Protein AF-A0A9E4ES21-F1 (afdb_monomer)

Nearest PDB structures (foldseek):
  3gfg-assembly5_J  TM=6.435E-01  e=2.855E-01  Bacillus subtilis subsp. subtilis str. 168
  3gfg-assembly6_L  TM=6.414E-01  e=4.545E-01  Bacillus subtilis subsp. subtilis str. 168
  3gfg-assembly5_I  TM=6.340E-01  e=5.547E-01  Bacillus subtilis subsp. subtilis str. 168
  5tg8-assembly1_B  TM=2.993E-01  e=7.398E+00  Influenza A virus (A/shearWater/Australia/2576/1979(H15N9))

Structure (mmCIF, N/CA/C/O backbone):
data_AF-A0A9E4ES21-F1
#
_entry.id   AF-A0A9E4ES21-F1
#
loop_
_atom_site.group_PDB
_atom_site.id
_atom_site.type_symbol
_atom_site.label_atom_id
_atom_site.label_alt_id
_atom_site.label_comp_id
_atom_site.label_asym_id
_atom_site.label_entity_id
_atom_site.label_seq_id
_atom_site.pdbx_PDB_ins_code
_atom_site.Cartn_x
_atom_site.Cartn_y
_atom_site.Cartn_z
_atom_site.occupancy
_atom_site.B_iso_or_equiv
_atom_site.auth_seq_id
_atom_site.auth_comp_id
_atom_site.auth_asym_id
_atom_site.auth_atom_id
_atom_site.pdbx_PDB_model_num
ATOM 1 N N . MET A 1 1 ? 42.440 2.196 4.497 1.00 38.84 1 MET A N 1
ATOM 2 C CA . MET A 1 1 ? 41.849 2.613 5.786 1.00 38.84 1 MET A CA 1
ATOM 3 C C . MET A 1 1 ? 41.129 3.927 5.515 1.00 38.84 1 MET A C 1
ATOM 5 O O . MET A 1 1 ? 41.835 4.872 5.186 1.00 38.84 1 MET A O 1
ATOM 9 N N . PRO A 1 2 ? 39.786 4.004 5.507 1.00 45.34 2 PRO A N 1
ATOM 10 C CA . PRO A 1 2 ? 39.113 5.289 5.353 1.00 45.34 2 PRO A CA 1
ATOM 11 C C . PRO A 1 2 ? 39.255 6.084 6.659 1.00 45.34 2 PRO A C 1
ATOM 13 O O . PRO A 1 2 ? 39.012 5.547 7.740 1.00 45.34 2 PRO A O 1
ATOM 16 N N . ASN A 1 3 ? 39.725 7.328 6.546 1.00 43.00 3 ASN A N 1
ATOM 17 C CA . ASN A 1 3 ? 39.918 8.254 7.660 1.00 43.00 3 ASN A CA 1
ATOM 18 C C . ASN A 1 3 ? 38.571 8.635 8.285 1.00 43.00 3 ASN A C 1
ATOM 20 O O . ASN A 1 3 ? 37.602 8.884 7.575 1.00 43.00 3 ASN A O 1
ATOM 24 N N . ALA A 1 4 ? 38.544 8.744 9.613 1.00 54.47 4 ALA A N 1
ATOM 25 C CA . ALA A 1 4 ? 37.366 9.116 10.399 1.00 54.47 4 ALA A CA 1
ATOM 26 C C . ALA A 1 4 ? 36.898 10.580 10.204 1.00 54.47 4 ALA A C 1
ATOM 28 O O . ALA A 1 4 ? 35.892 10.965 10.793 1.00 54.47 4 ALA A O 1
ATOM 29 N N . ASP A 1 5 ? 37.591 11.364 9.367 1.00 56.00 5 ASP A N 1
ATOM 30 C CA . ASP A 1 5 ? 37.389 12.812 9.198 1.00 56.00 5 ASP A CA 1
ATOM 31 C C . ASP A 1 5 ? 36.777 13.215 7.843 1.00 56.00 5 ASP A C 1
ATOM 33 O O . ASP A 1 5 ? 36.675 14.403 7.533 1.00 56.00 5 ASP A O 1
ATOM 37 N N . SER A 1 6 ? 36.371 12.264 6.996 1.00 53.78 6 SER A N 1
ATOM 38 C CA . SER A 1 6 ? 35.599 12.610 5.797 1.00 53.78 6 SER A CA 1
ATOM 39 C C . SER A 1 6 ? 34.143 12.904 6.181 1.00 53.78 6 SER A C 1
ATOM 41 O O . SER A 1 6 ? 33.553 12.119 6.929 1.00 53.78 6 SER A O 1
ATOM 43 N N . PRO A 1 7 ? 33.543 14.016 5.706 1.00 57.62 7 PRO A N 1
ATOM 44 C CA . PRO A 1 7 ? 32.137 14.285 5.966 1.00 57.62 7 PRO A CA 1
ATOM 45 C C . PRO A 1 7 ? 31.293 13.116 5.439 1.00 57.62 7 PRO A C 1
ATOM 47 O O . PRO A 1 7 ? 31.618 12.576 4.377 1.00 57.62 7 PRO A O 1
ATOM 50 N N . PRO A 1 8 ? 30.235 12.713 6.166 1.00 58.75 8 PRO A N 1
ATOM 51 C CA . PRO A 1 8 ? 29.340 11.661 5.710 1.00 58.75 8 PRO A CA 1
ATOM 52 C C . PRO A 1 8 ? 28.865 11.971 4.285 1.00 58.75 8 PRO A C 1
ATOM 54 O O . PRO A 1 8 ? 28.412 13.085 4.006 1.00 58.75 8 PRO A O 1
ATOM 57 N N . GLY A 1 9 ? 28.999 11.000 3.375 1.00 61.69 9 GLY A N 1
ATOM 58 C CA . GLY A 1 9 ? 28.425 11.097 2.034 1.00 61.69 9 GLY A CA 1
ATOM 59 C C . GLY A 1 9 ? 26.918 11.361 2.112 1.00 61.69 9 GLY A C 1
ATOM 60 O O . GLY A 1 9 ? 26.287 11.052 3.126 1.00 61.69 9 GLY A O 1
ATOM 61 N N . LYS A 1 10 ? 26.339 11.931 1.045 1.00 63.47 10 LYS A N 1
ATOM 62 C CA . LYS A 1 10 ? 24.921 12.342 0.968 1.00 63.47 10 LYS A CA 1
ATOM 63 C C . LYS A 1 10 ? 23.943 11.257 1.449 1.00 63.47 10 LYS A C 1
ATOM 65 O O . LYS A 1 10 ? 22.925 11.590 2.045 1.00 63.47 10 LYS A O 1
ATOM 70 N N . ASP A 1 11 ? 24.316 9.993 1.268 1.00 67.81 11 ASP A N 1
ATOM 71 C CA . ASP A 1 11 ? 23.545 8.815 1.652 1.00 67.81 11 ASP A CA 1
ATOM 72 C C . ASP A 1 11 ? 24.282 8.014 2.731 1.00 67.81 11 ASP A C 1
ATOM 74 O O . ASP A 1 11 ? 24.661 6.862 2.549 1.00 67.81 11 ASP A O 1
ATOM 78 N N . SER A 1 12 ? 24.544 8.627 3.883 1.00 73.25 12 SER A N 1
ATOM 79 C CA . SER A 1 12 ? 25.133 7.910 5.014 1.00 73.25 12 SER A CA 1
ATOM 80 C C . SER A 1 12 ? 24.514 8.317 6.343 1.00 73.25 12 SER A C 1
ATOM 82 O O . SER A 1 12 ? 24.060 9.444 6.535 1.00 73.25 12 SER A O 1
ATOM 84 N N . ILE A 1 13 ? 24.486 7.366 7.274 1.00 74.06 13 ILE A N 1
ATOM 85 C CA . ILE A 1 13 ? 24.120 7.598 8.670 1.00 74.06 13 ILE A CA 1
ATOM 86 C C . ILE A 1 13 ? 25.325 7.311 9.558 1.00 74.06 13 ILE A C 1
ATOM 88 O O . ILE A 1 13 ? 25.963 6.262 9.449 1.00 74.06 13 ILE A O 1
ATOM 92 N N . THR A 1 14 ? 25.606 8.222 10.484 1.00 77.00 14 THR A N 1
ATOM 93 C CA . THR A 1 14 ? 26.606 8.011 11.533 1.00 7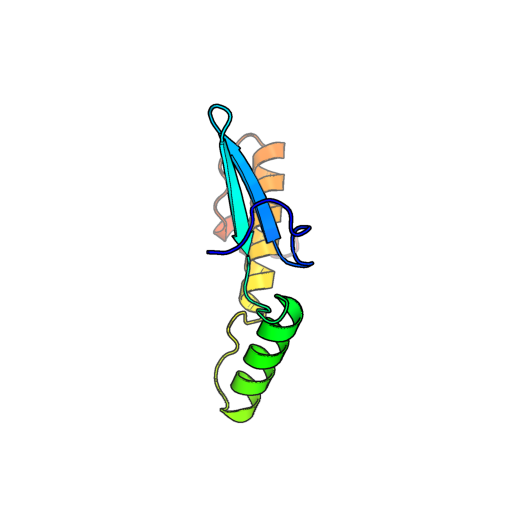7.00 14 THR A CA 1
ATOM 94 C C . THR A 1 14 ? 25.908 7.612 12.822 1.00 77.00 14 THR A C 1
ATOM 96 O O . THR A 1 14 ? 25.109 8.370 13.368 1.00 77.00 14 THR A O 1
ATOM 99 N N . VAL A 1 15 ? 26.216 6.416 13.322 1.00 77.44 15 VAL A N 1
ATOM 100 C CA . VAL A 1 15 ? 25.683 5.905 14.590 1.00 77.44 15 VAL A CA 1
ATOM 101 C C . VAL A 1 15 ? 26.737 6.070 15.681 1.00 77.44 15 VAL A C 1
ATOM 103 O O . VAL A 1 15 ? 27.879 5.639 15.510 1.00 77.44 15 VAL A O 1
ATOM 106 N N . PHE A 1 16 ? 26.350 6.662 16.812 1.00 78.06 16 PHE A N 1
ATOM 107 C CA . PHE A 1 16 ? 27.206 6.854 17.985 1.00 78.06 16 PHE A CA 1
ATOM 108 C C . PHE A 1 16 ? 26.813 5.874 19.096 1.00 78.06 16 PHE A C 1
ATOM 110 O O . PHE A 1 16 ? 25.649 5.816 19.489 1.00 78.06 16 PHE A O 1
ATOM 117 N N . ARG A 1 17 ? 27.772 5.102 19.621 1.00 74.69 17 ARG A N 1
ATOM 118 C CA . ARG A 1 17 ? 27.557 4.178 20.745 1.00 74.69 17 ARG A CA 1
ATOM 119 C C . ARG A 1 17 ? 28.819 4.066 21.597 1.00 74.69 17 ARG A C 1
ATOM 121 O O . ARG A 1 17 ? 29.894 3.829 21.060 1.00 74.69 17 ARG A O 1
ATOM 128 N N . GLU A 1 18 ? 28.681 4.234 22.915 1.00 81.00 18 GLU A N 1
ATOM 129 C CA . GLU A 1 18 ? 29.771 4.060 23.900 1.00 81.00 18 GLU A CA 1
ATOM 130 C C . GLU A 1 18 ? 31.056 4.838 23.551 1.00 81.00 18 GLU A C 1
ATOM 132 O O . GLU A 1 18 ? 32.168 4.320 23.618 1.00 81.00 18 GLU A O 1
ATOM 137 N N . GLY A 1 19 ? 30.904 6.093 23.116 1.00 83.06 19 GLY A N 1
ATOM 138 C CA . GLY A 1 19 ? 32.036 6.952 22.744 1.00 83.06 19 GLY A CA 1
ATOM 139 C C . GLY A 1 19 ? 32.706 6.592 21.413 1.00 83.06 19 GLY A C 1
ATOM 140 O O . GLY A 1 19 ? 33.727 7.180 21.071 1.00 83.06 19 GLY A O 1
ATOM 141 N N . ARG A 1 20 ? 32.140 5.651 20.646 1.00 78.94 20 ARG A N 1
ATOM 142 C CA . ARG A 1 20 ? 32.582 5.301 19.291 1.00 78.94 20 ARG A CA 1
ATOM 143 C C . ARG A 1 20 ? 31.543 5.742 18.267 1.00 78.94 20 ARG A C 1
ATOM 145 O O . ARG A 1 20 ? 30.341 5.647 18.514 1.00 78.94 20 ARG A O 1
ATOM 152 N N . SER A 1 21 ? 32.004 6.186 17.105 1.00 83.06 21 SER A N 1
ATOM 153 C CA . SER A 1 21 ? 31.161 6.455 15.942 1.00 83.06 21 SER A CA 1
ATOM 154 C C . SER A 1 21 ? 31.407 5.406 14.860 1.00 83.06 21 SER A C 1
ATOM 156 O O . SER A 1 21 ? 32.525 4.920 14.675 1.00 83.06 21 SER A O 1
ATOM 158 N N . ARG A 1 22 ? 30.347 5.033 14.144 1.00 78.94 22 ARG A N 1
ATOM 159 C CA . ARG A 1 22 ? 30.433 4.219 12.93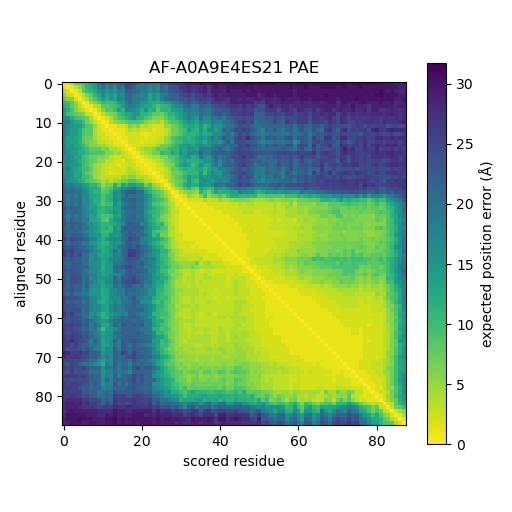2 1.00 78.94 22 ARG A CA 1
ATOM 160 C C . ARG A 1 22 ? 29.562 4.850 11.857 1.00 78.94 22 ARG A C 1
ATOM 162 O O . ARG A 1 22 ? 28.343 4.904 12.011 1.00 78.94 22 ARG A O 1
ATOM 169 N N . ALA A 1 23 ? 30.191 5.305 10.781 1.00 77.12 23 ALA A N 1
ATOM 170 C CA . ALA A 1 23 ? 29.492 5.686 9.564 1.00 77.12 23 ALA A CA 1
ATOM 171 C C . ALA A 1 23 ? 29.057 4.423 8.811 1.00 77.12 23 ALA A C 1
ATOM 173 O O . ALA A 1 23 ? 29.831 3.471 8.661 1.00 77.12 23 ALA A O 1
ATOM 174 N N . ARG A 1 24 ? 27.801 4.403 8.371 1.00 73.06 24 ARG A N 1
ATOM 175 C CA . ARG A 1 24 ? 27.276 3.433 7.416 1.00 73.06 24 ARG A CA 1
ATOM 176 C C . ARG A 1 24 ? 26.884 4.201 6.168 1.00 73.06 24 ARG A C 1
ATOM 178 O O . ARG A 1 24 ? 25.979 5.029 6.215 1.00 73.06 24 ARG A O 1
ATOM 185 N N . GLU A 1 25 ? 27.588 3.921 5.086 1.00 71.88 25 GLU A N 1
ATOM 186 C CA . GLU A 1 25 ? 27.232 4.393 3.757 1.00 71.88 25 GLU A CA 1
ATOM 187 C C . GLU A 1 25 ? 26.129 3.488 3.212 1.00 71.88 25 GLU A C 1
ATOM 189 O O . GLU A 1 25 ? 26.187 2.260 3.341 1.00 71.88 25 GLU A O 1
ATOM 194 N N . PHE A 1 26 ? 25.092 4.106 2.668 1.00 63.91 26 PHE A N 1
ATOM 195 C CA . PHE A 1 26 ? 24.124 3.442 1.824 1.00 63.91 26 PHE A CA 1
ATOM 196 C C . PHE A 1 26 ? 24.630 3.608 0.394 1.00 63.91 26 PHE A C 1
ATOM 198 O O . PHE A 1 26 ? 25.018 4.704 -0.012 1.00 63.91 26 PHE A O 1
ATOM 205 N N . GLU A 1 27 ? 24.685 2.512 -0.362 1.00 63.78 27 GLU A N 1
ATOM 206 C CA . GLU A 1 27 ? 24.906 2.619 -1.802 1.00 63.78 27 GLU A CA 1
ATOM 207 C C . GLU A 1 27 ? 23.819 3.526 -2.399 1.00 63.78 27 GLU A C 1
ATOM 209 O O . GLU A 1 27 ? 22.735 3.643 -1.823 1.00 63.78 27 GLU A O 1
ATOM 214 N N . ASN A 1 28 ? 24.112 4.167 -3.538 1.00 65.12 28 ASN A N 1
ATOM 215 C CA . ASN A 1 28 ? 23.152 4.943 -4.332 1.00 65.12 28 ASN A CA 1
ATOM 216 C C . ASN A 1 28 ? 22.045 4.017 -4.877 1.00 65.12 28 ASN A C 1
ATOM 218 O O . ASN A 1 28 ? 21.910 3.822 -6.086 1.00 65.12 28 ASN A O 1
ATOM 222 N N . GLU A 1 29 ? 21.280 3.380 -3.999 1.00 66.19 29 GLU A N 1
ATOM 223 C CA . GLU A 1 29 ? 20.102 2.644 -4.385 1.00 66.19 29 GLU A CA 1
ATOM 224 C C . GLU A 1 29 ? 19.123 3.646 -4.997 1.00 66.19 29 GLU A C 1
ATOM 226 O O . GLU A 1 29 ? 18.929 4.740 -4.451 1.00 66.19 29 GLU A O 1
ATOM 231 N N . PRO A 1 30 ? 18.466 3.295 -6.114 1.00 72.31 30 PRO A N 1
ATOM 232 C CA . PRO A 1 30 ? 17.427 4.146 -6.659 1.00 72.31 30 PRO A CA 1
ATOM 233 C C . PRO A 1 30 ? 16.393 4.416 -5.566 1.00 72.31 30 PRO A C 1
ATOM 235 O O . PRO A 1 3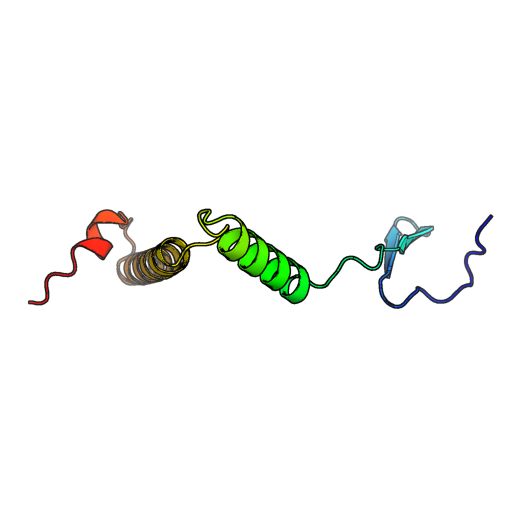0 ? 16.073 3.509 -4.789 1.00 72.31 30 PRO A O 1
ATOM 238 N N . SER A 1 31 ? 15.867 5.642 -5.502 1.00 82.94 31 SER A N 1
ATOM 239 C CA . SER A 1 31 ? 14.831 5.983 -4.525 1.00 82.94 31 SER A CA 1
ATOM 240 C C . SER A 1 31 ? 13.660 5.002 -4.617 1.00 82.94 31 SER A C 1
ATOM 242 O O . SER A 1 31 ? 13.437 4.371 -5.656 1.00 82.94 31 SER A O 1
ATOM 244 N N . SER A 1 32 ? 12.877 4.876 -3.545 1.00 85.00 32 SER A N 1
ATOM 245 C CA . SER A 1 32 ? 11.683 4.020 -3.544 1.00 85.00 32 SER A CA 1
ATOM 246 C C . SER A 1 32 ? 10.773 4.299 -4.747 1.00 85.00 32 SER A C 1
ATOM 248 O O . SER A 1 32 ? 10.317 3.355 -5.385 1.00 85.00 32 SER A O 1
ATOM 250 N N . THR A 1 33 ? 10.607 5.571 -5.122 1.00 82.75 33 THR A N 1
ATOM 251 C CA . THR A 1 33 ? 9.856 5.997 -6.312 1.00 82.75 33 THR A CA 1
ATOM 252 C C . THR A 1 33 ? 10.454 5.453 -7.608 1.00 82.75 33 THR A C 1
ATOM 254 O O . THR A 1 33 ? 9.723 4.918 -8.437 1.00 82.75 33 THR A O 1
ATOM 257 N N . VAL A 1 34 ? 11.778 5.540 -7.789 1.00 83.25 34 VAL A N 1
ATOM 258 C CA . VAL A 1 34 ? 12.445 5.018 -8.995 1.00 83.25 34 VAL A CA 1
ATOM 259 C C . VAL A 1 34 ? 12.332 3.495 -9.060 1.00 83.25 34 VAL A C 1
ATOM 261 O O . VAL A 1 34 ? 12.016 2.946 -10.113 1.00 83.25 34 VAL A O 1
ATOM 264 N N . ARG A 1 35 ? 12.509 2.796 -7.931 1.00 88.31 35 ARG A N 1
ATOM 265 C CA . ARG A 1 35 ? 12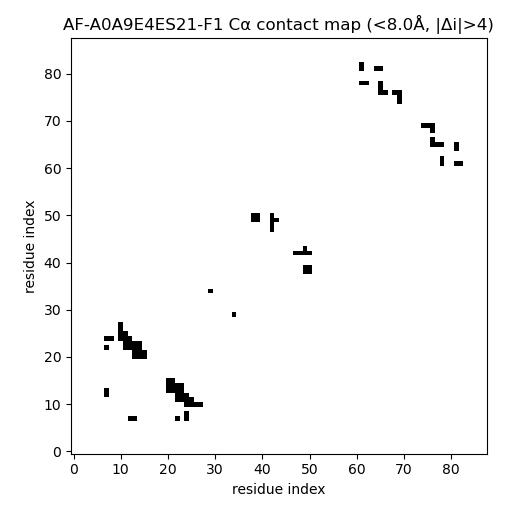.334 1.335 -7.872 1.00 88.31 35 ARG A CA 1
ATOM 266 C C . ARG A 1 35 ? 10.902 0.911 -8.195 1.00 88.31 35 ARG A C 1
ATOM 268 O O . ARG A 1 35 ? 10.713 -0.077 -8.898 1.00 88.31 35 ARG A O 1
ATOM 275 N N . GLN A 1 36 ? 9.906 1.653 -7.715 1.00 90.06 36 GLN A N 1
ATOM 276 C CA . GLN A 1 36 ? 8.498 1.382 -8.004 1.00 90.06 36 GLN A CA 1
ATOM 277 C C . GLN A 1 36 ? 8.166 1.620 -9.481 1.00 90.06 36 GLN A C 1
ATOM 279 O O . GLN A 1 36 ? 7.490 0.794 -10.089 1.00 90.06 36 GLN A O 1
ATOM 284 N N . ALA A 1 37 ? 8.692 2.693 -10.080 1.00 87.75 37 ALA A N 1
ATOM 285 C CA . ALA A 1 37 ? 8.525 2.960 -11.505 1.00 87.75 37 ALA A CA 1
ATOM 286 C C . ALA A 1 37 ? 9.127 1.840 -12.370 1.00 87.75 37 ALA A C 1
ATOM 288 O O . ALA A 1 37 ? 8.467 1.358 -13.287 1.00 87.75 37 ALA A O 1
ATOM 289 N N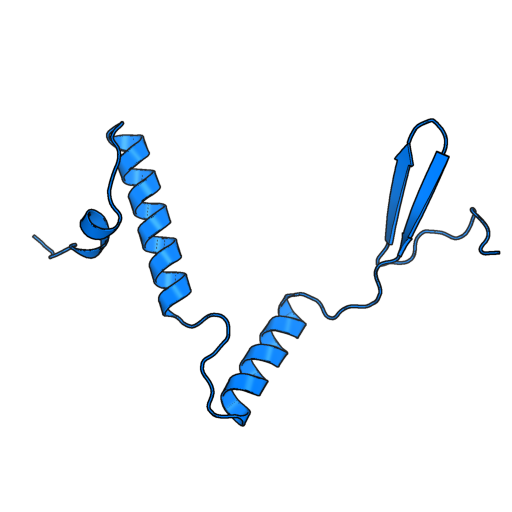 . HIS A 1 38 ? 10.338 1.371 -12.048 1.00 90.12 38 HIS A N 1
ATOM 290 C CA . HIS A 1 38 ? 10.942 0.231 -12.745 1.00 90.12 38 HIS A CA 1
ATOM 291 C C . HIS A 1 38 ? 10.100 -1.045 -12.612 1.00 90.12 38 HIS A C 1
ATOM 293 O O . HIS A 1 38 ? 9.853 -1.707 -13.614 1.00 90.12 38 HIS A O 1
ATOM 299 N N . ALA A 1 39 ? 9.617 -1.368 -11.408 1.00 89.94 39 ALA A N 1
ATOM 300 C CA . ALA A 1 39 ? 8.776 -2.547 -11.191 1.00 89.94 39 ALA A CA 1
ATOM 301 C C . ALA A 1 39 ? 7.448 -2.482 -11.969 1.00 89.94 39 ALA A C 1
ATOM 303 O O . ALA A 1 39 ? 6.976 -3.498 -12.472 1.00 89.94 39 ALA A O 1
ATOM 304 N N . PHE A 1 40 ? 6.855 -1.292 -12.092 1.00 90.12 40 PHE A N 1
ATOM 305 C CA . PHE A 1 40 ? 5.642 -1.081 -12.881 1.00 90.12 40 PHE A CA 1
ATOM 306 C C . PHE A 1 40 ? 5.885 -1.279 -14.384 1.00 90.12 40 PHE A C 1
ATOM 308 O O . PHE A 1 40 ? 5.112 -1.969 -15.048 1.00 90.12 40 PHE A O 1
ATOM 315 N N . LEU A 1 41 ? 6.971 -0.712 -14.917 1.00 91.88 41 LEU A N 1
ATOM 316 C CA . LEU A 1 41 ? 7.333 -0.869 -16.328 1.00 91.88 41 LEU A CA 1
ATOM 317 C C . LEU A 1 41 ? 7.644 -2.332 -16.678 1.00 91.88 41 LEU A C 1
ATOM 319 O O . LEU A 1 41 ? 7.152 -2.822 -17.692 1.00 91.88 41 LEU A O 1
ATOM 323 N N . ASP A 1 42 ? 8.381 -3.039 -15.816 1.00 90.88 42 ASP A N 1
ATOM 324 C CA . ASP A 1 42 ? 8.687 -4.467 -15.988 1.00 90.88 42 ASP A CA 1
ATOM 325 C C . ASP A 1 42 ? 7.413 -5.329 -16.035 1.00 90.88 42 ASP A C 1
ATOM 327 O O . ASP A 1 42 ? 7.286 -6.219 -16.881 1.00 90.88 42 ASP A O 1
ATOM 331 N N . ALA A 1 43 ? 6.426 -5.036 -15.180 1.00 93.25 43 ALA A N 1
ATOM 332 C CA . ALA A 1 43 ? 5.143 -5.739 -15.184 1.00 93.25 43 ALA A CA 1
ATOM 333 C C . ALA A 1 43 ? 4.378 -5.546 -16.507 1.00 93.25 43 ALA A C 1
ATOM 335 O O . ALA A 1 43 ? 3.852 -6.516 -17.060 1.00 93.25 43 ALA A O 1
ATOM 336 N N . ILE A 1 44 ? 4.371 -4.325 -17.059 1.00 90.94 44 ILE A N 1
ATOM 337 C CA . ILE A 1 44 ? 3.750 -4.029 -18.362 1.00 90.94 44 ILE A CA 1
ATOM 338 C C . ILE A 1 44 ? 4.466 -4.774 -19.489 1.00 90.94 44 ILE A C 1
ATOM 340 O O . ILE A 1 44 ? 3.811 -5.439 -20.296 1.00 90.94 44 ILE A O 1
ATOM 344 N N . GLU A 1 45 ? 5.795 -4.671 -19.550 1.00 94.00 45 GLU A N 1
ATOM 345 C CA . GLU A 1 45 ? 6.605 -5.266 -20.617 1.00 94.00 45 GLU A CA 1
ATOM 346 C C . GLU A 1 45 ? 6.429 -6.788 -20.672 1.00 94.00 45 GLU A C 1
ATOM 348 O O . GLU A 1 45 ? 6.235 -7.366 -21.744 1.00 94.00 45 GLU A O 1
ATOM 353 N N . ASN A 1 46 ? 6.395 -7.435 -19.506 1.00 93.56 46 ASN A N 1
ATOM 354 C CA . ASN A 1 46 ? 6.269 -8.884 -19.396 1.00 93.56 46 ASN A CA 1
ATOM 355 C C . ASN A 1 46 ? 4.818 -9.387 -19.322 1.00 93.56 46 ASN A C 1
ATOM 357 O O . ASN A 1 46 ? 4.614 -10.599 -19.213 1.00 93.56 46 ASN A O 1
ATOM 361 N N . ARG A 1 47 ? 3.816 -8.494 -19.367 1.00 90.31 47 ARG A N 1
ATOM 362 C CA . ARG A 1 47 ? 2.386 -8.810 -19.159 1.00 90.31 47 ARG A CA 1
ATOM 363 C C . ARG A 1 47 ? 2.141 -9.619 -17.881 1.00 90.31 47 ARG A C 1
ATOM 365 O O . ARG A 1 47 ? 1.418 -10.615 -17.888 1.00 90.31 47 ARG A O 1
ATOM 372 N N . ARG A 1 48 ? 2.792 -9.207 -16.796 1.00 92.56 48 ARG A N 1
ATOM 373 C CA . ARG A 1 48 ? 2.666 -9.812 -15.468 1.00 92.56 48 ARG A CA 1
ATOM 374 C C . ARG A 1 48 ? 1.853 -8.907 -14.558 1.00 92.56 48 ARG A C 1
ATOM 376 O O . ARG A 1 48 ? 1.673 -7.723 -14.828 1.00 92.56 48 ARG A O 1
ATOM 383 N N . GLU A 1 49 ? 1.381 -9.490 -13.470 1.00 90.62 49 GLU A N 1
ATOM 384 C CA . GLU A 1 49 ? 0.754 -8.738 -12.396 1.00 90.62 49 GLU A CA 1
ATOM 385 C C . GLU A 1 49 ? 1.754 -7.746 -11.788 1.00 90.62 49 GLU A C 1
ATOM 387 O O . GLU A 1 49 ? 2.942 -8.050 -11.626 1.00 90.62 49 GLU A O 1
ATOM 392 N N . ALA A 1 50 ? 1.282 -6.533 -11.500 1.00 90.50 50 ALA A N 1
ATOM 393 C CA . ALA A 1 50 ? 2.094 -5.531 -10.828 1.00 90.50 50 ALA A CA 1
ATOM 394 C C . ALA A 1 50 ? 2.347 -5.951 -9.376 1.00 90.50 50 ALA A C 1
ATOM 396 O O . ALA A 1 50 ? 1.528 -6.622 -8.762 1.00 90.50 50 ALA A O 1
ATOM 397 N N . ARG A 1 51 ? 3.475 -5.515 -8.804 1.00 89.12 51 ARG A N 1
ATOM 398 C CA . ARG A 1 51 ? 3.846 -5.869 -7.423 1.00 89.12 51 ARG A CA 1
ATOM 399 C C . ARG A 1 51 ? 2.818 -5.417 -6.379 1.00 89.12 51 ARG A C 1
ATOM 401 O O . ARG A 1 51 ? 2.658 -6.111 -5.386 1.00 89.12 51 ARG A O 1
ATOM 408 N N . ASN A 1 52 ? 2.189 -4.267 -6.617 1.00 89.56 52 ASN A N 1
ATOM 409 C CA . ASN A 1 52 ? 1.123 -3.717 -5.788 1.00 89.56 52 ASN A CA 1
ATOM 410 C C . ASN A 1 52 ? -0.060 -3.422 -6.722 1.00 89.56 52 ASN A C 1
ATOM 412 O O . ASN A 1 52 ? -0.092 -2.336 -7.322 1.00 89.56 52 ASN A O 1
ATOM 416 N N . PRO A 1 53 ? -0.948 -4.394 -6.972 1.00 90.81 53 PRO A N 1
ATOM 417 C CA . PRO A 1 53 ? -2.112 -4.171 -7.812 1.00 90.81 53 PRO A CA 1
ATOM 418 C C . PRO A 1 53 ? -3.138 -3.278 -7.073 1.00 90.81 53 PRO A C 1
ATOM 420 O O . PRO A 1 53 ? -2.994 -3.030 -5.872 1.00 90.81 53 PRO A O 1
ATOM 423 N N . PRO A 1 54 ? -4.141 -2.708 -7.767 1.00 89.19 54 PRO A N 1
ATOM 424 C CA . PRO A 1 54 ? -5.099 -1.775 -7.161 1.00 89.19 54 PRO A CA 1
ATOM 425 C C . PRO A 1 54 ? -5.835 -2.319 -5.926 1.00 89.19 54 PRO A C 1
ATOM 427 O O . PRO A 1 54 ? -6.211 -1.545 -5.047 1.00 89.19 54 PRO A O 1
ATOM 430 N N . GLU A 1 55 ? -6.021 -3.633 -5.851 1.00 92.56 55 GLU A N 1
ATOM 431 C CA . GLU A 1 55 ? -6.676 -4.348 -4.758 1.00 92.56 55 GLU A CA 1
ATOM 432 C C . GLU A 1 55 ? -5.957 -4.150 -3.415 1.00 92.56 55 GLU A C 1
ATOM 434 O O . GLU A 1 55 ? -6.626 -4.044 -2.388 1.00 92.56 55 GLU A O 1
ATOM 439 N N . ASP A 1 56 ? -4.627 -4.000 -3.414 1.00 93.00 56 ASP A N 1
ATOM 440 C CA . ASP A 1 56 ? -3.862 -3.712 -2.192 1.00 93.00 56 ASP A CA 1
ATOM 441 C C . ASP A 1 56 ? -4.281 -2.366 -1.583 1.00 93.00 56 ASP A C 1
ATOM 443 O O . ASP A 1 56 ? -4.465 -2.245 -0.373 1.00 93.00 56 ASP A O 1
ATOM 447 N N . ALA A 1 57 ? -4.488 -1.351 -2.428 1.00 92.62 57 ALA A N 1
ATOM 448 C CA . ALA A 1 57 ? -4.909 -0.029 -1.972 1.00 92.62 57 ALA A CA 1
ATOM 449 C C . ALA A 1 57 ? -6.364 -0.024 -1.477 1.00 92.62 57 ALA A C 1
ATOM 451 O O . ALA A 1 57 ? -6.702 0.745 -0.578 1.00 92.62 57 ALA A O 1
ATOM 452 N N . LEU A 1 58 ? -7.228 -0.870 -2.049 1.00 93.50 58 LEU A N 1
ATOM 453 C CA . LEU A 1 58 ? -8.594 -1.049 -1.551 1.00 93.50 58 LEU A CA 1
ATOM 454 C C . LEU A 1 58 ? -8.584 -1.689 -0.159 1.00 93.50 58 LEU A C 1
ATOM 456 O O . LEU A 1 58 ? -9.256 -1.187 0.740 1.00 93.50 58 LEU A O 1
ATOM 460 N N . LEU A 1 59 ? -7.760 -2.719 0.044 1.00 94.12 59 LEU A N 1
ATOM 461 C CA . LEU A 1 59 ? -7.599 -3.368 1.345 1.00 94.12 59 LEU A CA 1
ATOM 462 C C . LEU A 1 59 ? -7.081 -2.393 2.416 1.00 94.12 59 LEU A C 1
ATOM 464 O O . LEU A 1 59 ? -7.573 -2.402 3.545 1.00 94.12 59 LEU A O 1
ATOM 468 N N . ASP A 1 60 ? -6.134 -1.513 2.071 1.00 95.44 60 ASP A N 1
ATOM 469 C CA . ASP A 1 60 ? -5.644 -0.472 2.986 1.00 95.44 60 ASP A CA 1
ATOM 470 C C . ASP A 1 60 ? -6.776 0.458 3.465 1.00 95.44 60 ASP A C 1
ATOM 472 O O . ASP A 1 60 ? -6.834 0.823 4.645 1.00 95.44 60 ASP A O 1
ATOM 476 N N . VAL A 1 61 ? -7.702 0.821 2.570 1.00 95.12 61 VAL A N 1
ATOM 477 C CA . VAL A 1 61 ? -8.873 1.648 2.904 1.00 95.12 61 VAL A CA 1
ATOM 478 C C . VAL A 1 61 ? -9.849 0.888 3.805 1.00 95.12 61 VAL A C 1
ATOM 480 O O . VAL A 1 61 ? -10.277 1.439 4.820 1.00 95.12 61 VAL A O 1
ATOM 483 N N . GLU A 1 62 ? -10.152 -0.374 3.495 1.00 94.88 62 GLU A N 1
ATOM 484 C CA . GLU A 1 62 ? -11.028 -1.219 4.323 1.00 94.88 62 GLU A CA 1
ATOM 485 C C . GLU A 1 62 ? -10.474 -1.393 5.746 1.00 94.88 62 GLU A C 1
ATOM 487 O O . GLU A 1 62 ? -11.209 -1.304 6.733 1.00 94.88 62 GLU A O 1
ATOM 492 N N . ILE A 1 63 ? -9.158 -1.585 5.878 1.00 96.06 63 ILE A N 1
ATOM 493 C CA . ILE A 1 63 ? -8.484 -1.672 7.178 1.00 96.06 63 ILE A CA 1
ATOM 494 C C . ILE A 1 63 ? -8.589 -0.343 7.933 1.00 96.06 63 ILE A C 1
ATOM 496 O O . ILE A 1 63 ? -8.897 -0.337 9.129 1.00 96.06 63 ILE A O 1
ATOM 500 N N . ALA A 1 64 ? -8.350 0.788 7.264 1.00 96.94 64 ALA A N 1
ATOM 501 C CA . ALA A 1 64 ? -8.461 2.107 7.885 1.00 96.94 64 ALA A CA 1
ATOM 502 C C . ALA A 1 64 ? -9.889 2.389 8.390 1.00 96.94 64 ALA A C 1
ATOM 504 O O . ALA A 1 64 ? -10.072 2.946 9.482 1.00 96.94 64 ALA A O 1
ATOM 505 N N . GLU A 1 65 ? -10.904 1.961 7.638 1.00 96.00 65 GLU A N 1
ATOM 506 C CA . GLU A 1 65 ? -12.304 2.037 8.050 1.00 96.00 65 GLU A CA 1
ATOM 507 C C . GLU A 1 65 ? -12.587 1.132 9.256 1.00 96.00 65 GLU A C 1
ATOM 509 O O . GLU A 1 65 ? -13.122 1.608 10.260 1.00 96.00 65 GLU A O 1
ATOM 514 N N . ALA A 1 66 ? -12.147 -0.130 9.229 1.00 95.81 66 ALA A N 1
ATOM 515 C CA . ALA A 1 66 ? -12.314 -1.058 10.348 1.00 95.81 66 ALA A CA 1
ATOM 516 C C . ALA A 1 66 ? -11.690 -0.525 11.646 1.00 95.81 66 ALA A C 1
ATOM 518 O O . ALA A 1 66 ? -12.311 -0.597 12.709 1.00 95.81 66 ALA A O 1
ATOM 519 N N . ILE A 1 67 ? -10.488 0.060 11.568 1.00 96.56 67 ILE A N 1
ATOM 520 C CA . ILE A 1 67 ? -9.822 0.711 12.707 1.00 96.56 67 ILE A CA 1
ATOM 521 C C . ILE A 1 67 ? -10.676 1.868 13.233 1.00 96.56 67 ILE A C 1
ATOM 523 O O . ILE A 1 67 ? -10.868 1.995 14.444 1.00 96.56 67 ILE A O 1
ATOM 527 N N . SER A 1 68 ? -11.216 2.692 12.335 1.00 97.19 68 SER A N 1
ATOM 528 C CA . SER A 1 68 ? -12.049 3.842 12.695 1.00 97.19 68 SER A CA 1
ATOM 529 C C . SER A 1 68 ? -13.342 3.415 13.398 1.00 97.19 68 SER A C 1
ATOM 531 O O . SER A 1 68 ? -13.691 3.967 14.446 1.00 97.19 68 SER A O 1
ATOM 533 N N . VAL A 1 69 ? -14.030 2.398 12.871 1.00 96.50 69 VAL A N 1
ATOM 534 C CA . VAL A 1 69 ? -15.245 1.823 13.471 1.00 96.50 69 VAL A CA 1
ATOM 535 C C . VAL A 1 69 ? -14.924 1.186 14.819 1.00 96.50 69 VAL A C 1
ATOM 537 O O . VAL A 1 69 ? -15.594 1.473 15.811 1.00 96.50 69 VAL A O 1
ATOM 540 N N . SER A 1 70 ? -13.860 0.385 14.885 1.00 97.25 70 SER A N 1
ATOM 541 C CA . SER A 1 70 ? -13.421 -0.279 16.113 1.00 97.25 70 SER A CA 1
ATOM 542 C C . SER A 1 70 ? -13.122 0.726 17.225 1.00 97.25 70 SER A C 1
ATOM 544 O O . SER A 1 70 ? -13.598 0.563 18.351 1.00 97.25 70 SER A O 1
ATOM 546 N N . ALA A 1 71 ? -12.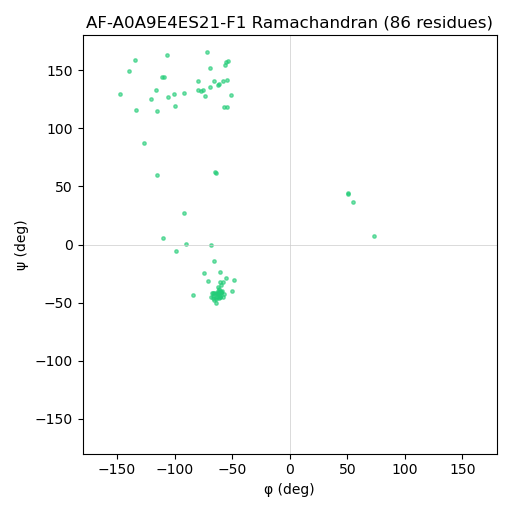411 1.811 16.907 1.00 97.56 71 ALA A N 1
ATOM 547 C CA . ALA A 1 71 ? -12.107 2.872 17.859 1.00 97.56 71 ALA A CA 1
ATOM 548 C C . ALA A 1 71 ? -13.374 3.594 18.346 1.00 97.56 71 ALA A C 1
ATOM 550 O O . ALA A 1 71 ? -13.506 3.874 19.539 1.00 97.56 71 ALA A O 1
ATOM 551 N N . ARG A 1 72 ? -14.321 3.870 17.442 1.00 96.81 72 ARG A N 1
ATOM 552 C CA . ARG A 1 72 ? -15.587 4.538 17.772 1.00 96.81 72 ARG A CA 1
ATOM 553 C C . ARG A 1 72 ? -16.486 3.675 18.657 1.00 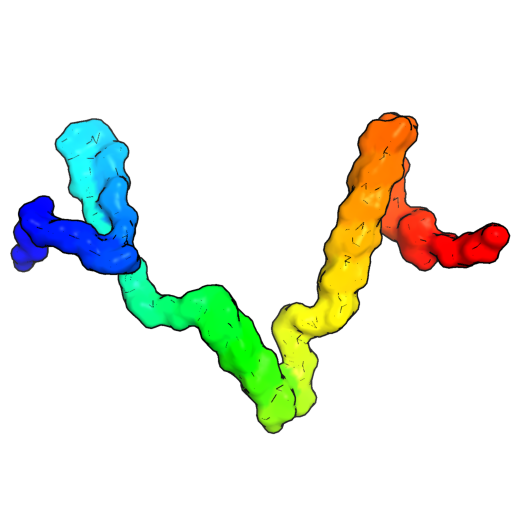96.81 72 ARG A C 1
ATOM 555 O O . ARG A 1 72 ? -17.102 4.190 19.583 1.00 96.81 72 ARG A O 1
ATOM 562 N N . GLU A 1 73 ? -16.573 2.383 18.361 1.00 96.81 73 GLU A N 1
ATOM 563 C CA . GLU A 1 73 ? -17.535 1.459 18.974 1.00 96.81 73 GLU A CA 1
ATOM 564 C C . GLU A 1 73 ? -16.942 0.627 20.115 1.00 96.81 73 GLU A C 1
ATOM 566 O O . GLU A 1 73 ? -17.675 -0.092 20.789 1.00 96.81 73 GLU A O 1
ATOM 571 N N . GLN A 1 74 ? -15.631 0.734 20.358 1.00 96.69 74 GLN A N 1
ATOM 572 C CA . GLN A 1 74 ? -14.913 -0.008 21.401 1.00 96.69 74 GLN A CA 1
ATOM 573 C C . GLN A 1 74 ? -15.116 -1.530 21.288 1.00 96.69 74 GLN A C 1
ATOM 575 O O . GLN A 1 74 ? -15.213 -2.243 22.287 1.00 96.69 74 GLN A O 1
ATOM 580 N N . ARG A 1 75 ? -15.176 -2.034 20.050 1.00 96.06 75 ARG A N 1
ATOM 581 C CA . ARG A 1 75 ? -15.348 -3.459 19.743 1.00 96.06 75 ARG A CA 1
ATOM 582 C C . ARG A 1 75 ? -14.378 -3.915 18.666 1.00 96.06 75 ARG A C 1
ATOM 584 O O . ARG A 1 75 ? -13.905 -3.119 17.857 1.00 96.06 75 ARG A O 1
ATOM 591 N N . THR A 1 76 ? -14.130 -5.217 18.613 1.00 95.06 76 THR A N 1
ATOM 592 C CA . THR A 1 76 ? -13.476 -5.843 17.461 1.00 95.06 76 THR A CA 1
ATOM 593 C C . THR A 1 76 ? -14.419 -5.819 16.254 1.00 95.06 76 THR A C 1
ATOM 595 O O . THR A 1 76 ? -15.608 -6.117 16.388 1.00 95.06 76 THR A O 1
ATOM 598 N N . VAL A 1 77 ? -13.880 -5.454 15.090 1.00 94.69 77 VAL A N 1
ATOM 599 C CA . VAL A 1 77 ? -14.588 -5.399 13.802 1.00 94.69 77 VAL A CA 1
ATOM 600 C C . VAL A 1 77 ? -13.872 -6.338 12.838 1.00 94.69 77 VAL A C 1
ATOM 602 O O . VAL A 1 77 ? -12.656 -6.226 12.670 1.00 94.69 77 VAL A O 1
ATOM 605 N N . ALA A 1 78 ? -14.592 -7.286 12.237 1.00 93.31 78 ALA A N 1
ATOM 606 C CA . ALA A 1 78 ? -14.035 -8.119 11.176 1.00 93.31 78 ALA A CA 1
ATOM 607 C C . ALA A 1 78 ? -14.034 -7.351 9.845 1.00 93.31 78 ALA A C 1
ATOM 609 O O . ALA A 1 78 ? -15.008 -6.676 9.531 1.00 93.31 78 ALA A O 1
ATOM 610 N N . LEU A 1 79 ? -12.985 -7.497 9.026 1.00 87.69 79 LEU A N 1
ATOM 611 C CA . LEU A 1 79 ? -12.904 -6.815 7.720 1.00 87.69 79 LEU A CA 1
ATOM 612 C C . LEU A 1 79 ? -14.083 -7.160 6.794 1.00 87.69 79 LEU A C 1
ATOM 614 O O . LEU A 1 79 ? -14.570 -6.298 6.076 1.00 87.69 79 LEU A O 1
ATOM 618 N N . ALA A 1 80 ? -14.616 -8.383 6.889 1.00 86.88 80 ALA A N 1
ATOM 619 C CA . ALA A 1 80 ? -15.802 -8.796 6.140 1.00 86.88 80 ALA A CA 1
ATOM 620 C C . ALA A 1 80 ? -17.062 -7.959 6.451 1.00 86.88 80 ALA A C 1
ATOM 622 O O . ALA A 1 80 ? -17.947 -7.899 5.609 1.00 86.88 80 ALA A O 1
ATOM 623 N N . GLU A 1 81 ? -17.151 -7.318 7.625 1.00 82.25 81 GLU A N 1
ATOM 624 C CA . GLU A 1 81 ? -18.255 -6.404 7.969 1.00 82.25 81 GLU A CA 1
ATOM 625 C C . GLU A 1 81 ? -18.144 -5.056 7.235 1.00 82.25 81 GLU A C 1
ATOM 627 O O . GLU A 1 81 ? -19.153 -4.378 7.052 1.00 82.25 81 GLU A O 1
ATOM 632 N N . ILE A 1 82 ? -16.933 -4.666 6.821 1.00 84.69 82 ILE A N 1
ATOM 633 C CA . ILE A 1 82 ? -16.659 -3.409 6.110 1.00 84.69 82 ILE A CA 1
ATOM 634 C C . ILE A 1 82 ? -16.917 -3.569 4.610 1.00 84.69 82 ILE A C 1
ATOM 636 O O . ILE A 1 82 ? -17.593 -2.742 4.003 1.00 84.69 82 ILE A O 1
ATOM 640 N N . SER A 1 83 ? -16.472 -4.681 4.018 1.00 69.94 83 SER A N 1
ATOM 641 C CA . SER A 1 83 ? -16.663 -4.952 2.586 1.00 69.94 83 SER A CA 1
ATOM 642 C C . SER A 1 83 ? -18.138 -5.140 2.182 1.00 69.94 83 SER A C 1
ATOM 644 O O . SER A 1 83 ? -18.463 -5.093 0.999 1.00 69.94 83 SER A O 1
ATOM 646 N N . THR A 1 84 ? -19.055 -5.338 3.140 1.00 61.44 84 THR A N 1
ATOM 647 C CA . THR A 1 84 ? -20.503 -5.524 2.909 1.00 61.44 84 THR A CA 1
ATOM 648 C C . THR A 1 84 ? -21.322 -4.233 2.949 1.00 61.44 84 THR A C 1
ATOM 650 O O . THR A 1 84 ? -22.507 -4.280 3.270 1.00 61.44 84 THR A O 1
ATOM 653 N N . GLY A 1 85 ? -20.733 -3.079 2.630 1.00 52.34 85 GLY A N 1
ATOM 654 C CA . GLY A 1 85 ? -21.455 -1.813 2.477 1.00 52.34 85 GLY A CA 1
ATOM 655 C C . GLY A 1 85 ? -22.458 -1.806 1.310 1.00 52.34 85 GLY A C 1
ATOM 656 O O . GLY A 1 85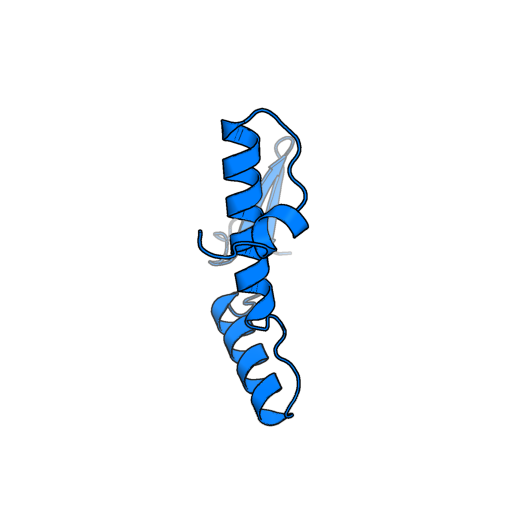 ? -22.314 -1.016 0.379 1.00 52.34 85 GLY A O 1
ATOM 657 N N . GLU A 1 86 ? -23.488 -2.659 1.342 1.00 43.75 86 GLU A N 1
ATOM 658 C CA . GLU A 1 86 ? -24.749 -2.378 0.662 1.00 43.75 86 GLU A CA 1
ATOM 659 C C . GLU A 1 86 ? -25.270 -1.054 1.222 1.00 43.75 86 GLU A C 1
ATOM 661 O O . GLU A 1 86 ? -25.504 -0.897 2.422 1.00 43.75 86 GLU A O 1
ATOM 666 N N . SER A 1 87 ? -25.386 -0.074 0.327 1.00 40.84 87 SER A N 1
ATOM 667 C CA . SER A 1 87 ? -26.065 1.184 0.604 1.00 40.84 87 SER A CA 1
ATOM 668 C C . SER A 1 87 ? -27.478 0.876 1.096 1.00 40.84 87 SER A C 1
ATOM 670 O O . SER A 1 87 ? -28.260 0.272 0.361 1.00 40.84 87 SER A O 1
ATOM 672 N N . VAL A 1 88 ? -27.786 1.274 2.330 1.00 40.41 88 VAL A N 1
ATOM 673 C CA . VAL A 1 88 ? -29.171 1.405 2.804 1.00 40.41 88 VAL A CA 1
ATOM 674 C C . VAL A 1 88 ? -29.790 2.643 2.171 1.00 40.41 88 VAL A C 1
ATOM 676 O O . VAL A 1 88 ? -29.104 3.692 2.160 1.00 40.41 88 VAL A O 1
#

pLDDT: mean 80.7, std 16.18, range [38.84, 97.56]

Foldseek 3Di:
DDDPPDDQDPAWDWDDDPNDIDIDHDPPDPPPVVVQVVQVVVCVVVVHDGPCHVVNVVVVVLVVVQVVCCVVVVDHDDSVVSVPPPDD

Radius of gyration: 22.81 Å; Cα contacts (8 Å, |Δi|>4): 50; chains: 1; bounding box: 71×24×44 Å

Secondary structure (DSSP, 8-state):
---TTSPPPTTEEEEEETTEEEEEEPP-PPPHHHHHHHHHHHHHHTT---SS-HHHHHHHHHHHHHHHHHHHHTS---HHHHTT----

Sequence (88 aa):
MPNADSPPGKDSITVFREGRSRAREFENEPSSTVRQAHAFLDAIENRREARNPPEDALLDVEIAEAISVSAREQRTVALAEISTGESV

Mean predicted aligned error: 12.97 Å

Solvent-accessible surface area (backbone atoms only — not comparable to full-atom values): 5661 Å² total; per-residue (Å²): 134,88,68,93,80,63,77,77,56,98,50,44,52,74,48,76,54,96,95,42,77,46,78,44,77,52,76,93,65,70,52,73,66,55,51,50,52,50,49,47,51,5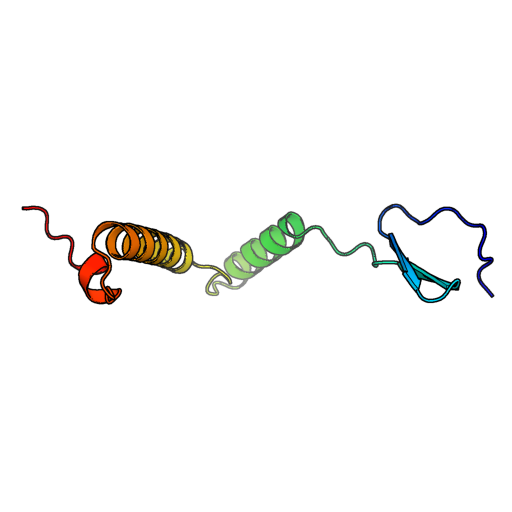1,15,62,78,68,73,46,80,48,94,75,47,74,65,58,59,51,52,55,51,47,50,54,49,38,52,54,50,21,66,75,69,75,44,93,61,61,65,74,72,58,79,60,70,71,83,127